Protein AF-A0A382DSD7-F1 (afdb_monomer)

Radius of gyration: 11.97 Å; Cα contacts (8 Å, |Δi|>4): 51; chains: 1; bounding box: 28×18×30 Å

Secondary structure (DSSP, 8-state):
---GGGHHHHTSTTTHHHHHHHHHH-EE--S--STTHHHHHHHHHHHT-SEE-

Organism: NCBI:txid408172

Foldseek 3Di:
DDDPLCVVVLPDPVQHPPNLVVQLVAEDEADDCPPPNVVVVVVSVSSRRNYYD

Mean predicted aligned error: 3.24 Å

Solvent-accessible surface area (backbone atoms only — not comparable to full-atom values): 3180 Å² total; per-residue (Å²): 140,88,62,78,84,48,51,74,52,43,69,34,87,91,33,23,67,67,43,47,54,49,30,46,70,32,74,49,74,64,91,57,78,49,93,62,33,49,60,50,52,51,51,42,55,72,72,37,43,54,38,80,84

Nearest PDB structures (foldseek):
  1zfn-assembly1_A  TM=1.003E+00  e=4.852E-04  Escherichia coli
  1zfn-assembly1_B  TM=1.004E+00  e=6.371E-04  Escherichia coli
  1zud-assembly3_1  TM=1.001E+00  e=7.815E-04  Escherichia coli K-12
  1zkm-assembly2_D  TM=1.002E+00  e=1.259E-03  Escherichia coli
  1zud-assembly2_3  TM=1.002E+00  e=1.770E-03  Escherichia coli K-12

pLDDT: mean 94.27, std 10.07, range [48.44, 98.62]

Sequence (53 aa):
VGSTRYSRHLALPEVGEDGQAQLALARAFIVGLGGLGCPAVQYLAASGVGCLV

InterPro domains:
  IPR000594 THIF-type NAD/FAD binding fold [PF00899] (6-52)
  IPR035985 Ubiquitin-activating enzyme-like [SSF69572] (4-52)

Structure (mmCIF, N/CA/C/O backbone):
data_AF-A0A382DSD7-F1
#
_entry.id   AF-A0A382DSD7-F1
#
loop_
_atom_site.group_PDB
_atom_site.id
_atom_site.type_symbol
_atom_site.label_atom_id
_atom_site.label_alt_id
_atom_site.label_comp_id
_atom_site.label_asym_id
_atom_site.label_entity_id
_atom_site.label_seq_id
_atom_site.pdbx_PDB_ins_code
_atom_site.Cartn_x
_atom_site.Cartn_y
_atom_site.Cartn_z
_atom_site.occupancy
_atom_site.B_iso_or_equiv
_atom_site.auth_seq_id
_atom_site.auth_comp_id
_atom_site.auth_asym_id
_atom_site.auth_atom_id
_atom_site.pdbx_PDB_model_num
ATOM 1 N N . VAL A 1 1 ? -10.649 -8.381 14.543 1.00 48.44 1 VAL A N 1
ATOM 2 C CA . VAL A 1 1 ? -9.994 -7.089 14.238 1.00 48.44 1 VAL A CA 1
ATOM 3 C C . VAL A 1 1 ? -9.366 -6.601 15.531 1.00 48.44 1 VAL A C 1
ATOM 5 O O . VAL A 1 1 ? -10.067 -6.107 16.393 1.00 48.44 1 VAL A 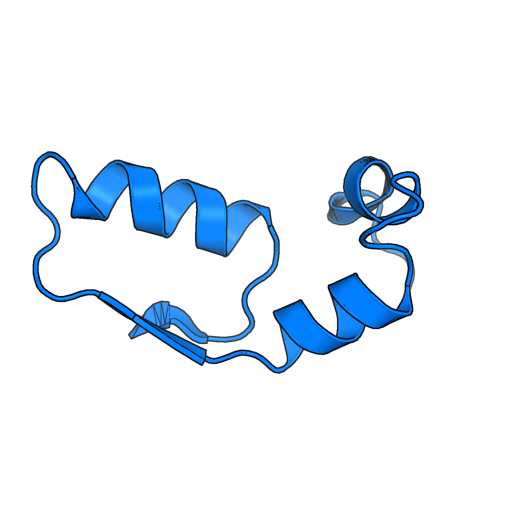O 1
ATOM 8 N N . GLY A 1 2 ? -8.102 -6.939 15.769 1.00 53.53 2 GLY A N 1
ATOM 9 C CA . GLY A 1 2 ? -7.487 -6.820 17.099 1.00 53.53 2 GLY A CA 1
ATOM 10 C C . GLY A 1 2 ? -5.982 -7.035 17.031 1.00 53.53 2 GLY A C 1
ATOM 11 O O . GLY A 1 2 ? -5.422 -7.829 17.775 1.00 53.53 2 GLY A O 1
ATOM 12 N N . SER A 1 3 ? -5.344 -6.398 16.052 1.00 62.84 3 SER A N 1
ATOM 13 C CA . SER A 1 3 ? -3.899 -6.446 15.867 1.00 62.84 3 SER A CA 1
ATOM 14 C C . SER A 1 3 ? -3.317 -5.109 16.301 1.00 62.84 3 SER A C 1
ATOM 16 O O . SER A 1 3 ? -3.657 -4.069 15.739 1.00 62.84 3 SER A O 1
ATOM 18 N N . THR A 1 4 ? -2.403 -5.137 17.271 1.00 81.06 4 THR A N 1
ATOM 19 C CA . THR A 1 4 ? -1.619 -3.975 17.724 1.00 81.06 4 THR A CA 1
ATOM 20 C C . THR A 1 4 ? -0.827 -3.305 16.594 1.00 81.06 4 THR A C 1
ATOM 22 O O . THR A 1 4 ? -0.403 -2.160 16.742 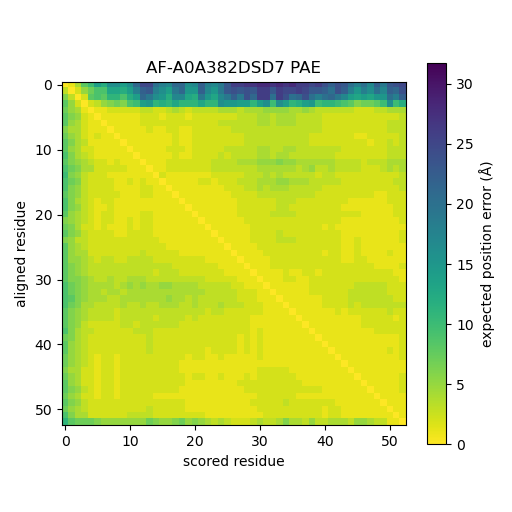1.00 81.06 4 THR A O 1
ATOM 25 N N . ARG A 1 5 ? -0.665 -3.980 15.444 1.00 91.56 5 ARG A N 1
ATOM 26 C CA . ARG A 1 5 ? 0.091 -3.515 14.271 1.00 91.56 5 ARG A CA 1
ATOM 27 C C . ARG A 1 5 ? -0.322 -2.121 13.795 1.00 91.56 5 ARG A C 1
ATOM 29 O O . ARG A 1 5 ? 0.554 -1.306 13.527 1.00 91.56 5 ARG A O 1
ATOM 36 N N . TYR A 1 6 ? -1.623 -1.845 13.704 1.00 94.69 6 TYR A N 1
ATOM 37 C CA . TYR A 1 6 ? -2.131 -0.586 13.143 1.00 94.69 6 TYR A CA 1
ATOM 38 C C . TYR A 1 6 ? -2.596 0.411 14.204 1.00 94.69 6 TYR A C 1
ATOM 40 O O . TYR A 1 6 ? -3.105 1.463 13.846 1.00 94.69 6 TYR A O 1
ATOM 48 N N . SER A 1 7 ? -2.383 0.132 15.496 1.00 94.62 7 SER A N 1
ATOM 49 C CA . SER A 1 7 ? -2.8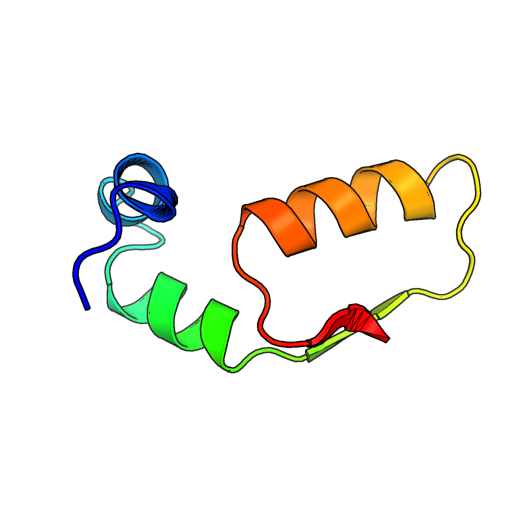66 0.976 16.602 1.00 94.62 7 SER A CA 1
ATOM 50 C C . SER A 1 7 ? -2.491 2.457 16.438 1.00 94.62 7 SER A C 1
ATOM 52 O O . SER A 1 7 ? -3.326 3.329 16.653 1.00 94.62 7 SER A O 1
ATOM 54 N N . ARG A 1 8 ? -1.269 2.745 15.969 1.00 95.06 8 ARG A N 1
ATOM 55 C CA . ARG A 1 8 ? -0.819 4.122 15.702 1.00 95.06 8 ARG A CA 1
ATOM 56 C C . ARG A 1 8 ? -1.464 4.764 14.475 1.00 95.06 8 ARG A C 1
ATOM 58 O O . ARG A 1 8 ? -1.620 5.974 14.472 1.00 95.06 8 ARG A O 1
ATOM 65 N N . HIS A 1 9 ? -1.833 3.987 13.457 1.00 95.38 9 HIS A N 1
ATOM 66 C CA . HIS A 1 9 ? -2.576 4.512 12.309 1.00 95.38 9 HIS A CA 1
ATOM 67 C C . HIS A 1 9 ? -4.047 4.743 12.669 1.00 95.38 9 HIS A C 1
ATOM 69 O O . HIS A 1 9 ? -4.599 5.763 12.293 1.00 95.38 9 HIS A O 1
ATOM 75 N N . LEU A 1 10 ? -4.655 3.844 13.451 1.00 95.31 10 LEU A N 1
ATOM 76 C CA . LEU A 1 10 ? -6.034 3.986 13.935 1.00 95.31 10 LEU A CA 1
ATOM 77 C C . LEU A 1 10 ? -6.220 5.221 14.827 1.00 95.31 10 LEU A C 1
ATOM 79 O O . LEU A 1 10 ? -7.296 5.804 14.848 1.00 95.31 10 LEU A O 1
ATOM 83 N N . ALA A 1 11 ? -5.176 5.623 15.556 1.00 95.75 11 ALA A N 1
ATOM 84 C CA . ALA A 1 11 ? -5.196 6.820 16.392 1.00 95.75 11 ALA A CA 1
ATOM 85 C C . ALA A 1 11 ? -5.166 8.141 15.595 1.00 95.75 11 ALA A C 1
ATOM 87 O O . ALA A 1 11 ? -5.416 9.191 16.183 1.00 95.75 11 ALA A O 1
ATOM 88 N N . LEU A 1 12 ? -4.842 8.112 14.295 1.00 96.88 12 LEU A N 1
ATOM 89 C CA . LEU A 1 12 ? -4.847 9.304 13.444 1.00 96.88 12 LEU A CA 1
ATOM 90 C C . LEU A 1 12 ? -6.286 9.619 13.012 1.00 96.88 12 LEU A C 1
ATOM 92 O O . LEU A 1 12 ? -6.895 8.764 12.363 1.00 96.88 12 LEU A O 1
ATOM 96 N N . PRO A 1 13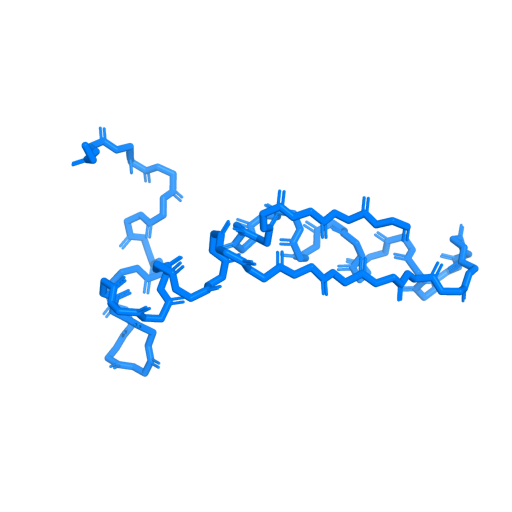 ? -6.827 10.815 13.315 1.00 95.12 13 PRO A N 1
ATOM 97 C CA . PRO A 1 13 ? -8.195 11.187 12.946 1.00 95.12 13 PRO A CA 1
ATOM 98 C C . PRO A 1 13 ? -8.486 11.084 11.444 1.00 95.12 13 PRO A C 1
ATOM 100 O O . PRO A 1 13 ? -9.608 10.784 11.053 1.00 95.12 13 PRO A O 1
ATOM 103 N N . GLU A 1 14 ? -7.478 11.310 10.601 1.00 96.38 14 GLU A N 1
ATOM 104 C CA . GLU A 1 14 ? -7.590 11.287 9.141 1.00 96.38 14 GLU A CA 1
ATOM 105 C C . GLU A 1 14 ? -7.585 9.867 8.559 1.00 96.38 14 GLU A C 1
ATOM 107 O O . GLU A 1 14 ? -7.919 9.682 7.390 1.00 96.38 14 GLU A O 1
ATOM 112 N N . VAL A 1 15 ? -7.184 8.868 9.353 1.00 96.38 15 VAL A N 1
ATOM 113 C CA . VAL A 1 15 ? -7.160 7.458 8.948 1.00 96.38 15 VAL A CA 1
ATOM 114 C C . VAL A 1 15 ? -8.264 6.702 9.676 1.00 96.38 15 VAL A C 1
ATOM 116 O O . VAL A 1 15 ? -9.176 6.196 9.032 1.00 96.38 15 VAL A O 1
ATOM 119 N N . GLY A 1 16 ? -8.205 6.631 11.008 1.00 96.12 16 GLY A N 1
ATOM 120 C CA . GLY A 1 16 ? -9.181 5.905 11.816 1.00 96.12 16 GLY A CA 1
ATOM 121 C C . GLY A 1 16 ? -9.371 4.445 11.388 1.00 96.12 16 GLY A C 1
ATOM 122 O O . GLY A 1 16 ? -8.556 3.857 10.669 1.00 96.12 16 GLY A O 1
ATOM 123 N N . GLU A 1 17 ? -10.469 3.844 11.840 1.00 95.31 17 GLU A N 1
ATOM 124 C CA . GLU A 1 17 ? -10.844 2.482 11.440 1.00 95.31 17 GLU A CA 1
ATOM 125 C C . GLU A 1 17 ? -11.228 2.407 9.959 1.00 95.31 17 GLU A C 1
ATOM 127 O O . GLU A 1 17 ? -10.781 1.495 9.260 1.00 95.31 17 GLU A O 1
ATOM 132 N N . ASP A 1 18 ? -11.979 3.394 9.464 1.00 96.69 18 ASP A N 1
ATOM 133 C CA . ASP A 1 18 ? -12.474 3.421 8.085 1.00 96.69 18 ASP A CA 1
ATOM 1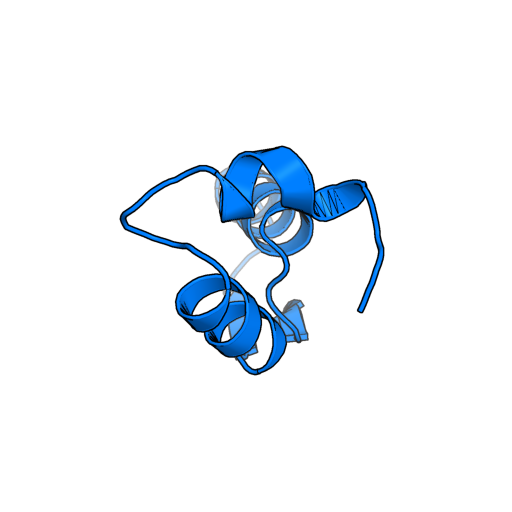34 C C . ASP A 1 18 ? -11.336 3.505 7.063 1.00 96.69 18 ASP A C 1
ATOM 136 O O . ASP A 1 18 ? -11.296 2.735 6.101 1.00 96.69 18 ASP A O 1
ATOM 140 N N . GLY A 1 19 ? -10.360 4.386 7.281 1.00 97.19 19 GLY A N 1
ATOM 141 C CA . GLY A 1 19 ? -9.192 4.513 6.413 1.00 97.19 19 GLY A CA 1
ATOM 142 C C . GLY A 1 19 ? -8.316 3.263 6.442 1.00 97.19 19 GLY A C 1
ATOM 143 O O . GLY A 1 19 ? -7.818 2.841 5.398 1.00 97.19 19 GLY A O 1
ATOM 144 N N . GLN A 1 20 ? -8.175 2.6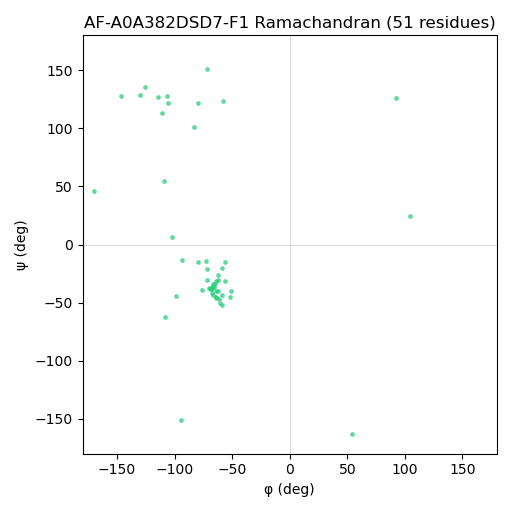02 7.596 1.00 97.44 20 GLN A N 1
ATOM 145 C CA . GLN A 1 20 ? -7.479 1.313 7.648 1.00 97.44 20 GLN A CA 1
ATOM 146 C C . GLN A 1 20 ? -8.235 0.198 6.920 1.00 97.44 20 GLN A C 1
ATOM 148 O O . GLN A 1 20 ? -7.617 -0.605 6.220 1.00 97.44 20 GLN A O 1
ATOM 153 N N . ALA A 1 21 ? -9.565 0.163 7.016 1.00 96.44 21 ALA A N 1
ATOM 154 C CA . ALA A 1 21 ? -10.377 -0.768 6.240 1.00 96.44 21 ALA A CA 1
ATOM 155 C C . ALA A 1 21 ? -10.224 -0.523 4.728 1.00 96.44 21 ALA A C 1
ATOM 157 O O . ALA A 1 21 ? -10.093 -1.478 3.960 1.00 96.44 21 ALA A O 1
ATOM 158 N N . GLN A 1 22 ? -10.161 0.741 4.298 1.00 98.00 22 GLN A N 1
ATOM 159 C CA . GLN A 1 22 ? -9.895 1.090 2.901 1.00 98.00 22 GLN A CA 1
ATOM 160 C C 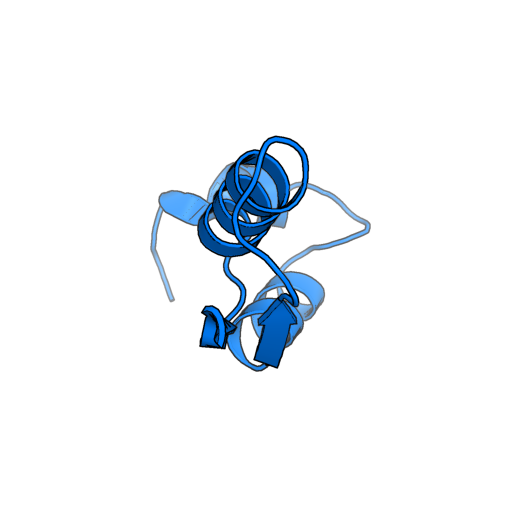. GLN A 1 22 ? -8.501 0.646 2.443 1.00 98.00 22 GLN A C 1
ATOM 162 O O . GLN A 1 22 ? -8.386 0.044 1.377 1.00 98.00 22 GLN A O 1
ATOM 167 N N . LEU A 1 23 ? -7.452 0.876 3.242 1.00 97.88 23 LEU A N 1
ATOM 168 C CA . LEU A 1 23 ? -6.096 0.404 2.931 1.00 97.88 23 LEU A CA 1
ATOM 169 C C . LEU A 1 23 ? -6.051 -1.122 2.793 1.00 97.88 23 LEU A C 1
ATOM 171 O O . LEU A 1 23 ? -5.499 -1.631 1.818 1.00 97.88 23 LEU A O 1
ATOM 175 N N . ALA A 1 24 ? -6.708 -1.852 3.696 1.00 97.19 24 ALA A N 1
ATOM 176 C CA . ALA A 1 24 ? -6.772 -3.311 3.651 1.00 97.19 24 ALA A CA 1
ATOM 177 C C . ALA A 1 24 ? -7.460 -3.860 2.385 1.00 97.19 24 ALA A C 1
ATOM 179 O O . ALA A 1 24 ? -7.171 -4.982 1.972 1.00 97.19 24 ALA A O 1
ATOM 180 N N . LEU A 1 25 ? -8.353 -3.087 1.759 1.00 98.31 25 LEU A N 1
ATOM 181 C CA . LEU A 1 25 ? -9.005 -3.434 0.490 1.00 98.31 25 LEU A CA 1
ATOM 182 C C . LEU A 1 25 ? -8.274 -2.874 -0.740 1.00 98.31 25 LEU A C 1
ATOM 184 O O . LEU A 1 25 ? -8.560 -3.281 -1.868 1.00 98.31 25 LEU A O 1
ATOM 188 N N . ALA A 1 26 ? -7.339 -1.946 -0.544 1.00 98.50 26 ALA A N 1
ATOM 189 C CA . ALA A 1 26 ? -6.623 -1.292 -1.624 1.00 98.50 26 ALA A CA 1
ATOM 190 C C . ALA A 1 26 ? -5.618 -2.230 -2.307 1.00 98.50 26 ALA A C 1
ATOM 192 O O . ALA A 1 26 ? -5.022 -3.128 -1.702 1.00 98.50 26 ALA A O 1
ATOM 193 N N . ARG A 1 27 ? -5.387 -1.962 -3.595 1.00 98.62 27 ARG A N 1
ATOM 194 C CA . ARG A 1 27 ? -4.388 -2.639 -4.419 1.00 98.62 27 ARG A CA 1
ATOM 195 C C . ARG A 1 27 ? -3.534 -1.602 -5.134 1.00 98.62 27 ARG A C 1
ATOM 197 O O . ARG A 1 27 ? -4.079 -0.714 -5.783 1.00 98.62 27 ARG A O 1
ATOM 204 N N . ALA A 1 28 ? -2.215 -1.722 -5.030 1.00 97.81 28 ALA A N 1
ATOM 205 C CA . ALA A 1 28 ? -1.269 -0.823 -5.684 1.00 97.81 28 ALA A CA 1
ATOM 206 C C . ALA A 1 28 ? -0.272 -1.618 -6.533 1.00 97.81 28 ALA A C 1
ATOM 208 O O . ALA A 1 28 ? 0.247 -2.638 -6.090 1.00 97.81 28 ALA A O 1
ATOM 209 N N . PHE A 1 29 ? -0.019 -1.139 -7.751 1.00 97.94 29 PHE A N 1
ATOM 210 C CA . PHE A 1 29 ? 0.987 -1.681 -8.662 1.00 97.94 29 PHE A CA 1
ATOM 211 C C . PHE A 1 29 ? 2.178 -0.725 -8.720 1.00 97.94 29 PHE A C 1
ATOM 213 O O . PHE A 1 29 ? 1.985 0.471 -8.953 1.00 97.94 29 PHE A O 1
ATOM 220 N N . ILE A 1 30 ? 3.394 -1.228 -8.499 1.00 97.00 30 ILE A N 1
ATOM 221 C CA . ILE A 1 30 ? 4.607 -0.405 -8.468 1.00 97.00 30 ILE A CA 1
ATOM 222 C C . ILE A 1 30 ? 5.483 -0.728 -9.678 1.00 97.00 30 ILE A C 1
ATOM 224 O O . ILE A 1 30 ? 6.075 -1.801 -9.783 1.00 97.00 30 ILE A O 1
ATOM 228 N N . VAL A 1 31 ? 5.632 0.244 -10.583 1.00 97.56 31 VAL A N 1
ATOM 229 C CA . VAL A 1 31 ? 6.511 0.102 -11.749 1.00 97.56 31 VAL A CA 1
ATOM 230 C C . VAL A 1 31 ? 7.951 0.420 -11.359 1.00 97.56 31 VAL A C 1
ATOM 232 O O . VAL A 1 31 ? 8.356 1.578 -11.274 1.00 97.56 31 VAL A O 1
ATOM 235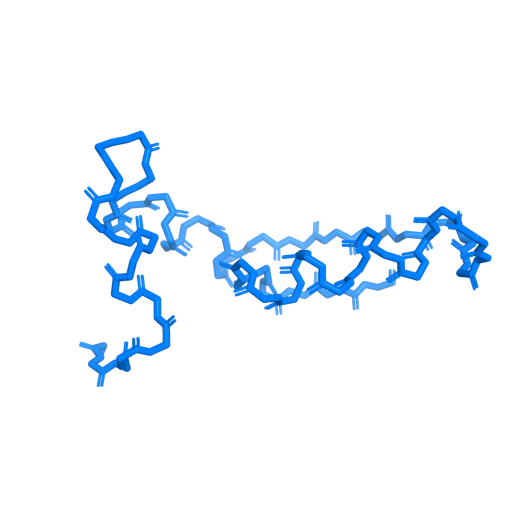 N N . GLY A 1 32 ? 8.730 -0.642 -11.164 1.00 97.06 32 GLY A N 1
ATOM 236 C CA . GLY A 1 32 ? 10.159 -0.579 -10.874 1.00 97.06 32 GLY A CA 1
ATOM 237 C C . GLY A 1 32 ? 10.466 -0.560 -9.377 1.00 97.06 32 GLY A C 1
ATOM 238 O O . GLY A 1 32 ? 10.013 0.306 -8.635 1.00 97.06 32 GLY A O 1
ATOM 239 N N . LEU A 1 33 ? 11.311 -1.495 -8.939 1.00 97.31 33 LEU A N 1
ATOM 240 C CA . LEU A 1 33 ? 11.746 -1.656 -7.545 1.00 97.31 33 LEU A CA 1
ATOM 241 C C . LEU A 1 33 ? 13.222 -1.261 -7.377 1.00 97.31 33 LEU A C 1
ATOM 243 O O . LEU A 1 33 ? 14.057 -2.042 -6.934 1.00 97.31 33 LEU A O 1
ATOM 247 N N . GLY A 1 34 ? 13.545 -0.037 -7.804 1.00 97.00 34 GLY A N 1
ATOM 248 C CA . GLY A 1 34 ? 14.855 0.591 -7.604 1.00 97.00 34 GLY A CA 1
ATOM 249 C C . GLY A 1 34 ? 14.888 1.482 -6.358 1.00 97.00 34 GLY A C 1
ATOM 250 O O . GLY A 1 34 ? 14.120 1.286 -5.418 1.00 97.00 34 GLY A O 1
ATOM 251 N N . GLY A 1 35 ? 15.723 2.525 -6.375 1.00 98.31 35 GLY A N 1
ATOM 252 C CA . GLY A 1 35 ? 15.883 3.448 -5.238 1.00 98.31 35 GLY A CA 1
ATOM 253 C C . GLY A 1 35 ? 14.603 4.168 -4.786 1.00 98.31 35 GLY A C 1
ATOM 254 O O . GLY A 1 35 ? 14.534 4.609 -3.645 1.00 98.31 35 GLY A O 1
ATOM 255 N N . LEU A 1 36 ? 13.582 4.249 -5.647 1.00 97.56 36 LEU A N 1
ATOM 256 C CA . LEU A 1 36 ? 12.278 4.848 -5.332 1.00 97.56 36 LEU A CA 1
ATOM 257 C C . LEU A 1 36 ? 11.214 3.800 -4.972 1.00 97.56 36 LEU A C 1
ATOM 259 O O . LEU A 1 36 ? 10.482 3.967 -4.000 1.00 97.56 36 LEU A O 1
ATOM 263 N N . GLY A 1 37 ? 11.140 2.702 -5.731 1.00 98.12 37 GLY A N 1
ATOM 264 C CA . GLY A 1 37 ? 10.115 1.674 -5.532 1.00 98.12 37 GLY A CA 1
ATOM 265 C C . GLY A 1 37 ? 10.296 0.878 -4.242 1.00 98.12 37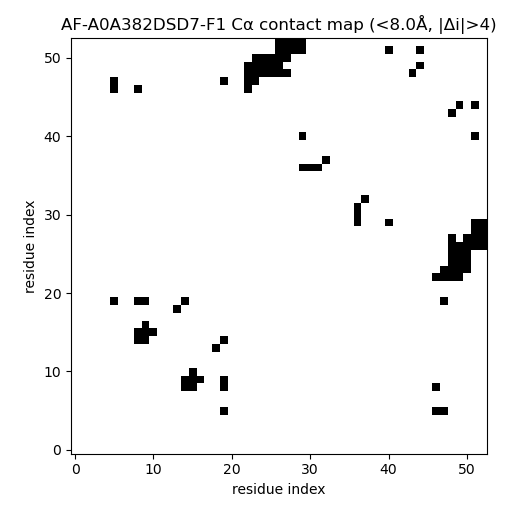 GLY A C 1
ATOM 266 O O . GLY A 1 37 ? 9.318 0.606 -3.551 1.00 98.12 37 GLY A O 1
ATOM 267 N N . CYS A 1 38 ? 11.542 0.562 -3.872 1.00 98.00 38 CYS A N 1
ATOM 268 C CA . CYS A 1 38 ? 11.844 -0.166 -2.638 1.00 98.00 38 CYS A CA 1
ATOM 269 C C . CYS A 1 38 ? 11.355 0.548 -1.365 1.00 98.00 38 CYS A C 1
ATOM 271 O O . CYS A 1 38 ? 10.646 -0.086 -0.584 1.00 98.00 38 CYS A O 1
ATOM 273 N N . PRO A 1 39 ? 11.667 1.835 -1.113 1.00 98.19 39 PRO A N 1
ATOM 274 C CA . PRO A 1 39 ? 11.120 2.513 0.060 1.00 98.19 39 PRO A CA 1
ATOM 275 C C . PRO A 1 39 ? 9.601 2.711 -0.041 1.00 98.19 39 PRO A C 1
ATOM 277 O O . PRO A 1 39 ? 8.908 2.546 0.960 1.00 98.19 39 PRO A O 1
ATOM 280 N N . ALA A 1 40 ? 9.055 2.991 -1.231 1.00 98.25 40 ALA A N 1
ATOM 281 C CA . ALA A 1 40 ? 7.612 3.162 -1.402 1.00 98.25 40 ALA A CA 1
ATOM 282 C C . ALA A 1 40 ? 6.827 1.896 -1.009 1.00 98.25 40 ALA A C 1
ATOM 284 O O . ALA A 1 40 ? 5.906 1.968 -0.194 1.00 98.25 40 ALA A O 1
ATOM 285 N N . VAL A 1 41 ? 7.222 0.725 -1.524 1.00 98.19 41 VAL A N 1
ATOM 286 C CA . VAL A 1 41 ? 6.531 -0.542 -1.234 1.00 98.19 41 VAL A CA 1
ATOM 287 C C . VAL A 1 41 ? 6.644 -0.931 0.244 1.00 98.19 41 VAL A C 1
ATOM 289 O O . VAL A 1 41 ? 5.686 -1.455 0.808 1.00 98.19 41 VAL A O 1
ATOM 292 N N . GLN A 1 42 ? 7.765 -0.611 0.903 1.00 97.94 42 GLN A N 1
ATOM 293 C CA . GLN A 1 42 ? 7.938 -0.846 2.341 1.00 97.94 42 GLN A CA 1
ATOM 294 C C . GLN A 1 42 ? 6.913 -0.066 3.170 1.00 97.94 42 GLN A C 1
ATOM 296 O O . GLN A 1 42 ? 6.267 -0.648 4.043 1.00 97.94 42 GLN A O 1
ATOM 301 N N . TYR A 1 43 ? 6.715 1.224 2.880 1.00 98.00 43 TYR A N 1
ATOM 302 C CA . TYR A 1 43 ? 5.729 2.034 3.599 1.00 98.00 43 TYR A CA 1
ATOM 303 C C . TYR A 1 43 ? 4.287 1.645 3.267 1.00 98.00 43 TYR A C 1
ATOM 305 O O . TYR A 1 43 ? 3.463 1.609 4.177 1.00 98.00 43 TYR A O 1
ATOM 313 N N . LEU A 1 44 ? 3.980 1.288 2.015 1.00 98.06 44 LEU A N 1
ATOM 314 C CA . LEU A 1 44 ? 2.648 0.797 1.634 1.00 98.06 44 LEU A CA 1
ATOM 315 C C . LEU A 1 44 ? 2.309 -0.540 2.319 1.00 98.06 44 LEU A C 1
ATOM 317 O O . LEU A 1 44 ? 1.192 -0.745 2.792 1.00 98.06 44 LEU A O 1
ATOM 321 N N . ALA A 1 45 ? 3.281 -1.448 2.432 1.00 97.44 45 ALA A N 1
ATOM 322 C CA . ALA A 1 45 ? 3.093 -2.702 3.156 1.00 97.44 45 ALA A CA 1
ATOM 323 C C . ALA A 1 45 ? 2.905 -2.461 4.663 1.00 97.44 45 ALA A C 1
ATOM 325 O O . ALA A 1 45 ? 2.028 -3.056 5.294 1.00 97.44 45 ALA A O 1
ATOM 326 N N . ALA A 1 46 ? 3.710 -1.568 5.248 1.00 96.62 46 ALA A N 1
ATOM 327 C CA . ALA A 1 46 ? 3.624 -1.217 6.662 1.00 96.62 46 ALA A CA 1
ATOM 328 C C . ALA A 1 46 ? 2.318 -0.484 7.011 1.00 96.62 46 ALA A C 1
ATOM 330 O O . ALA A 1 46 ? 1.776 -0.692 8.100 1.00 96.62 46 ALA A O 1
ATOM 331 N N . SER A 1 47 ? 1.794 0.340 6.096 1.00 96.69 47 SER A N 1
ATOM 332 C CA . SER A 1 47 ? 0.522 1.043 6.276 1.00 96.69 47 SER A CA 1
ATOM 333 C C . SER A 1 47 ? -0.686 0.116 6.184 1.00 96.69 47 SER A C 1
ATOM 335 O O . SER A 1 47 ? -1.710 0.436 6.778 1.00 96.69 47 SER A O 1
ATOM 337 N N . GLY A 1 48 ? -0.545 -1.051 5.548 1.00 96.62 48 GLY A N 1
ATOM 338 C CA . GLY A 1 48 ? -1.585 -2.075 5.481 1.00 96.62 48 GLY A CA 1
ATOM 339 C C . GLY A 1 48 ? -2.301 -2.172 4.138 1.00 96.62 48 GLY A C 1
ATOM 340 O O . GLY A 1 48 ? -3.426 -2.658 4.113 1.00 96.62 48 GLY A O 1
ATOM 341 N N . VAL A 1 49 ? -1.671 -1.749 3.033 1.00 98.31 49 VAL A N 1
ATOM 342 C CA . VAL A 1 49 ? -2.227 -1.963 1.687 1.00 98.31 49 VAL A CA 1
ATOM 343 C C . VAL A 1 49 ? -2.433 -3.458 1.435 1.00 98.31 49 VAL A C 1
ATOM 345 O O . VAL A 1 49 ? -1.491 -4.246 1.532 1.00 98.31 49 VAL A O 1
ATOM 348 N N . GLY A 1 50 ? -3.667 -3.843 1.107 1.00 97.94 50 GLY A N 1
ATOM 349 C CA . GLY A 1 50 ? -4.089 -5.243 1.013 1.00 97.94 50 GLY A CA 1
ATOM 350 C C . GLY A 1 50 ? -3.388 -6.051 -0.073 1.00 97.94 50 GLY A C 1
ATOM 351 O O . GLY A 1 50 ? -3.181 -7.255 0.081 1.00 97.94 50 GLY A O 1
ATOM 352 N N . CYS A 1 51 ? -3.002 -5.406 -1.174 1.00 98.56 51 CYS A N 1
ATOM 353 C CA . CYS A 1 51 ? -2.275 -6.071 -2.244 1.00 98.56 51 CYS A CA 1
ATOM 354 C C . CYS A 1 51 ? -1.272 -5.141 -2.935 1.00 98.56 51 CYS A C 1
ATOM 356 O O . CYS A 1 51 ? -1.619 -4.058 -3.405 1.00 98.56 51 CYS A O 1
ATOM 358 N N . LEU A 1 52 ? -0.028 -5.604 -3.027 1.00 98.12 52 LEU A N 1
ATOM 359 C CA . LEU A 1 52 ? 1.062 -4.945 -3.739 1.00 98.12 52 LEU A CA 1
ATOM 360 C C . LEU A 1 52 ? 1.458 -5.836 -4.913 1.00 98.12 52 LEU A C 1
ATOM 362 O O . LEU A 1 52 ? 1.668 -7.037 -4.725 1.00 98.12 52 LEU A O 1
ATOM 366 N N . VAL A 1 53 ? 1.482 -5.253 -6.108 1.00 92.94 53 VAL A N 1
ATOM 367 C CA . VAL A 1 53 ? 1.750 -5.932 -7.383 1.00 92.94 53 VAL A CA 1
ATOM 368 C C . VAL A 1 53 ? 2.980 -5.329 -8.038 1.00 92.94 53 VAL A C 1
ATOM 370 O O . VAL A 1 53 ? 3.143 -4.088 -7.948 1.00 92.94 53 VAL A O 1
#